Protein AF-A0A967KM00-F1 (afdb_monomer_lite)

Structure (mmCIF, N/CA/C/O backbone):
data_AF-A0A967KM00-F1
#
_entry.id   AF-A0A967KM00-F1
#
loop_
_atom_site.group_PDB
_atom_site.id
_atom_site.type_symbol
_atom_site.label_atom_id
_atom_site.label_alt_id
_atom_site.label_comp_id
_atom_site.label_asym_id
_atom_site.label_entity_id
_atom_site.label_seq_id
_atom_site.pdbx_PDB_ins_code
_atom_site.Cartn_x
_atom_site.Cartn_y
_atom_site.Cartn_z
_atom_site.occupancy
_atom_site.B_iso_or_equiv
_atom_site.auth_seq_id
_atom_site.auth_comp_id
_atom_site.auth_asym_id
_atom_site.auth_atom_id
_atom_site.pdbx_PDB_model_num
ATOM 1 N N . MET A 1 1 ? 1.992 -9.606 -5.939 1.00 82.12 1 MET A N 1
ATOM 2 C CA 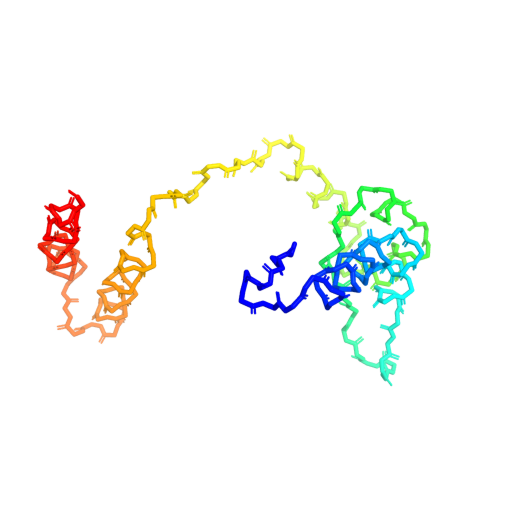. MET A 1 1 ? 0.620 -9.840 -6.442 1.00 82.12 1 MET A CA 1
ATOM 3 C C . MET A 1 1 ? 0.320 -11.325 -6.325 1.00 82.12 1 MET A C 1
ATOM 5 O O . MET A 1 1 ? 1.210 -12.102 -6.655 1.00 82.12 1 MET A O 1
ATOM 9 N N . PRO A 1 2 ? -0.847 -11.729 -5.805 1.00 92.62 2 PRO A N 1
ATOM 10 C CA . PRO A 1 2 ? -1.162 -13.141 -5.616 1.00 92.62 2 PRO A CA 1
ATOM 11 C C . PRO A 1 2 ? -1.510 -13.828 -6.944 1.00 92.62 2 PRO A C 1
ATOM 13 O O . PRO A 1 2 ? -2.142 -13.231 -7.814 1.00 92.62 2 PRO A O 1
ATOM 16 N N . VAL A 1 3 ? -1.135 -15.102 -7.078 1.00 96.50 3 VAL A N 1
ATOM 17 C CA . VAL A 1 3 ? -1.642 -15.997 -8.129 1.00 96.50 3 VAL A CA 1
ATOM 18 C C . VAL A 1 3 ? -2.812 -16.776 -7.540 1.00 96.50 3 VAL A C 1
ATOM 20 O O . VAL A 1 3 ? -2.676 -17.384 -6.480 1.00 96.50 3 VAL A O 1
ATOM 23 N N . ASN A 1 4 ? -3.965 -16.765 -8.211 1.00 96.75 4 ASN A N 1
ATOM 24 C CA . ASN A 1 4 ? -5.133 -17.491 -7.724 1.00 96.75 4 ASN A CA 1
ATOM 25 C C . ASN A 1 4 ? -4.854 -19.009 -7.690 1.00 96.75 4 ASN A C 1
ATOM 27 O O . ASN A 1 4 ? -4.560 -19.631 -8.715 1.00 96.75 4 ASN A O 1
ATOM 31 N N . ALA A 1 5 ? -4.975 -19.603 -6.500 1.00 96.50 5 ALA A N 1
ATOM 32 C CA . ALA A 1 5 ? -4.658 -21.002 -6.244 1.00 96.50 5 ALA A CA 1
ATOM 33 C C . ALA A 1 5 ? -5.550 -21.992 -7.014 1.00 96.50 5 ALA A C 1
ATOM 35 O O . ALA A 1 5 ? -5.095 -23.102 -7.293 1.00 96.50 5 ALA A O 1
ATOM 36 N N . VAL A 1 6 ? -6.768 -21.603 -7.415 1.00 97.69 6 VAL A N 1
ATOM 37 C CA . VAL A 1 6 ? -7.695 -22.496 -8.141 1.00 97.69 6 VAL A CA 1
ATOM 38 C C . VAL A 1 6 ? -7.399 -22.609 -9.640 1.00 97.69 6 VAL A C 1
ATOM 40 O O . VAL A 1 6 ? -8.028 -23.397 -10.341 1.00 97.69 6 VAL A O 1
ATOM 43 N N . LEU A 1 7 ? -6.457 -21.821 -10.166 1.00 97.62 7 LEU A N 1
ATOM 44 C CA . LEU A 1 7 ? -6.139 -21.843 -11.591 1.00 97.62 7 LEU A CA 1
ATOM 45 C C . LEU A 1 7 ? -5.451 -23.160 -12.009 1.00 97.62 7 LEU A C 1
ATOM 47 O O . LEU A 1 7 ? -4.612 -23.680 -11.265 1.00 97.62 7 LEU A O 1
ATOM 51 N N . PRO A 1 8 ? -5.715 -23.658 -13.234 1.00 98.19 8 PRO A N 1
ATOM 52 C CA . PRO A 1 8 ? -4.894 -24.693 -13.856 1.00 98.19 8 PRO A CA 1
ATOM 53 C C . PRO A 1 8 ? -3.421 -24.271 -13.933 1.00 98.19 8 PRO A C 1
ATOM 55 O O . PRO A 1 8 ? -3.121 -23.086 -14.096 1.00 98.19 8 PRO A O 1
ATOM 58 N N . GLU A 1 9 ? -2.502 -25.236 -13.886 1.00 98.00 9 GLU A N 1
ATOM 59 C CA . GLU A 1 9 ? -1.051 -24.996 -13.826 1.00 98.00 9 GLU A CA 1
ATOM 60 C C . GLU A 1 9 ? -0.543 -24.058 -14.929 1.00 98.00 9 GLU A C 1
ATOM 62 O O . GLU A 1 9 ? 0.091 -23.044 -14.639 1.00 98.00 9 GLU A O 1
ATOM 67 N N . LYS A 1 10 ? -0.921 -24.308 -16.189 1.00 98.31 10 LYS A N 1
ATOM 68 C CA . LYS A 1 10 ? -0.555 -23.442 -17.321 1.00 98.31 10 LYS A CA 1
ATOM 69 C C . LYS A 1 10 ? -0.957 -21.978 -17.096 1.00 98.31 10 LYS A C 1
ATOM 71 O O . LYS A 1 10 ? -0.205 -21.071 -17.448 1.00 98.31 10 LYS A O 1
ATOM 76 N N . LYS A 1 11 ? -2.128 -21.733 -16.493 1.00 98.31 11 LYS A N 1
ATOM 77 C CA . LYS A 1 11 ? -2.595 -20.374 -16.180 1.00 98.31 11 LYS A CA 1
ATOM 78 C C . LYS A 1 11 ? -1.820 -19.773 -15.011 1.00 98.31 11 LYS A C 1
ATOM 80 O O . LYS A 1 11 ? -1.488 -18.599 -15.083 1.00 98.31 11 LYS A O 1
ATOM 85 N N . LYS A 1 12 ? -1.465 -20.560 -13.990 1.00 98.44 12 LYS A N 1
ATOM 86 C CA . LYS A 1 12 ? -0.598 -20.102 -12.888 1.00 98.44 12 LYS A CA 1
ATOM 87 C C . LYS A 1 12 ? 0.766 -19.638 -13.398 1.00 98.44 12 LYS A C 1
ATOM 89 O O . LYS A 1 12 ? 1.200 -18.549 -13.032 1.00 98.44 12 LYS A O 1
ATOM 94 N N . ILE A 1 13 ? 1.395 -20.416 -14.283 1.00 98.31 13 ILE A N 1
ATOM 95 C CA . ILE A 1 13 ? 2.680 -20.065 -14.909 1.00 98.31 13 ILE A CA 1
ATOM 96 C C . ILE A 1 13 ? 2.543 -18.770 -15.716 1.00 98.31 13 ILE A C 1
ATOM 98 O O . ILE A 1 13 ? 3.334 -17.847 -15.535 1.00 98.31 13 ILE A O 1
ATOM 102 N N . ALA A 1 14 ? 1.510 -18.659 -16.556 1.00 98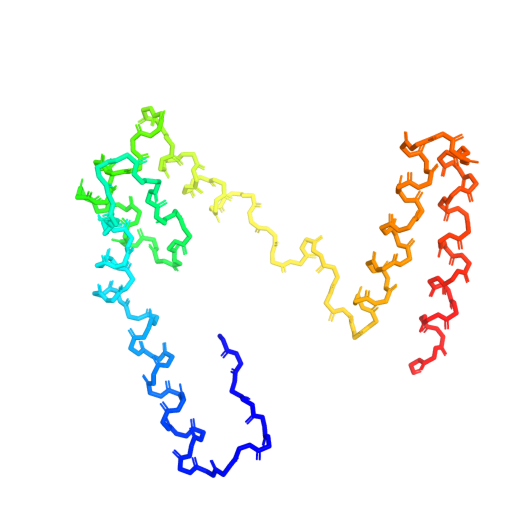.31 14 ALA A N 1
ATOM 103 C CA . ALA A 1 14 ? 1.262 -17.443 -17.328 1.00 98.31 14 ALA A CA 1
ATOM 104 C C . ALA A 1 14 ? 1.039 -16.214 -16.425 1.00 98.31 14 ALA A C 1
ATOM 106 O O . ALA A 1 14 ? 1.624 -15.161 -16.668 1.00 98.31 14 ALA A O 1
ATOM 107 N N . THR A 1 15 ? 0.253 -16.346 -15.350 1.00 98.31 15 THR A N 1
ATOM 108 C CA . THR A 1 15 ? 0.048 -15.269 -14.369 1.00 98.31 15 THR A CA 1
ATOM 109 C C . THR A 1 15 ? 1.356 -14.883 -13.678 1.00 98.31 15 THR A C 1
ATOM 111 O O . THR A 1 15 ? 1.619 -13.697 -13.500 1.00 98.31 15 THR A O 1
ATOM 114 N N . TRP A 1 16 ? 2.206 -15.849 -13.325 1.00 97.94 16 TRP A N 1
ATOM 115 C CA . TRP A 1 16 ? 3.514 -15.576 -12.730 1.00 97.94 16 TRP A CA 1
ATOM 116 C C . TRP A 1 16 ? 4.439 -14.802 -13.679 1.00 97.94 16 TRP A C 1
ATOM 118 O O . TRP A 1 16 ? 5.033 -13.801 -13.278 1.00 97.94 16 TRP A O 1
ATOM 128 N N . LEU A 1 17 ? 4.527 -15.215 -14.946 1.00 98.31 17 LEU A N 1
ATOM 129 C CA . LEU A 1 17 ? 5.304 -14.505 -15.969 1.00 98.31 17 LEU A CA 1
ATOM 130 C C . LEU A 1 17 ? 4.775 -13.084 -16.197 1.00 98.31 17 LEU A C 1
ATOM 132 O O . LEU A 1 17 ? 5.554 -12.136 -16.274 1.00 98.31 17 LEU A O 1
ATOM 136 N N . TYR A 1 18 ? 3.452 -12.920 -16.222 1.00 97.94 18 TYR A N 1
ATOM 137 C CA . TYR A 1 18 ? 2.825 -11.607 -16.315 1.00 97.94 18 TYR A CA 1
ATOM 138 C C . TYR A 1 18 ? 3.176 -10.712 -15.120 1.00 97.94 18 TYR A C 1
ATOM 140 O O . TYR A 1 18 ? 3.535 -9.554 -15.314 1.00 97.94 18 TYR A O 1
ATOM 148 N N . ILE A 1 19 ? 3.142 -11.236 -13.889 1.00 97.44 19 ILE A N 1
ATOM 149 C CA . ILE A 1 19 ? 3.524 -10.476 -12.688 1.00 97.44 19 ILE A CA 1
ATOM 150 C C . ILE A 1 19 ? 4.994 -10.050 -12.755 1.00 97.44 19 ILE A C 1
ATOM 152 O O . ILE A 1 19 ? 5.305 -8.916 -12.396 1.00 97.44 19 ILE A O 1
ATOM 156 N N . GLN A 1 20 ? 5.894 -10.916 -13.230 1.00 96.75 20 GLN A N 1
ATOM 157 C CA . GLN A 1 20 ? 7.306 -10.561 -13.414 1.00 96.75 20 GLN A CA 1
ATOM 158 C C . GLN A 1 20 ? 7.478 -9.424 -14.424 1.00 96.75 20 GLN A C 1
ATOM 160 O O . GLN A 1 20 ? 8.179 -8.453 -14.136 1.00 96.75 20 GLN A O 1
ATOM 165 N N . TRP A 1 21 ? 6.804 -9.510 -15.575 1.00 96.94 21 TRP A N 1
ATOM 166 C CA . TRP A 1 21 ? 6.792 -8.437 -16.568 1.00 96.94 21 TRP A CA 1
ATOM 167 C C . TRP A 1 21 ? 6.232 -7.136 -15.981 1.00 96.94 21 TRP A C 1
ATOM 169 O O . TRP A 1 21 ? 6.884 -6.097 -16.067 1.00 96.94 21 TRP A O 1
ATOM 179 N N . LEU A 1 22 ? 5.077 -7.196 -15.314 1.00 94.81 22 LEU A N 1
ATOM 180 C CA . LEU A 1 22 ? 4.404 -6.046 -14.708 1.00 94.81 22 LEU A CA 1
ATOM 181 C C . LEU A 1 22 ? 5.252 -5.386 -13.612 1.00 94.81 22 LEU A C 1
ATOM 183 O O . LEU A 1 22 ? 5.265 -4.164 -13.474 1.00 94.81 22 LEU A O 1
ATOM 187 N N . ALA A 1 23 ? 5.985 -6.188 -12.838 1.00 93.88 23 ALA A N 1
ATOM 188 C CA . ALA A 1 23 ? 6.862 -5.719 -11.773 1.00 93.88 23 ALA A CA 1
ATOM 189 C C . ALA A 1 23 ? 8.283 -5.354 -12.252 1.00 93.88 23 ALA A C 1
ATOM 191 O O . ALA A 1 23 ? 9.116 -4.920 -11.445 1.00 93.88 23 ALA A O 1
ATOM 192 N N . SER A 1 24 ? 8.596 -5.534 -13.536 1.00 95.88 24 SER A N 1
ATOM 193 C CA . SER A 1 24 ? 9.899 -5.184 -14.103 1.00 95.88 24 SER A CA 1
ATOM 194 C C . SER A 1 24 ? 10.121 -3.668 -14.087 1.00 95.88 24 SER A C 1
ATOM 196 O O . SER A 1 24 ? 9.170 -2.883 -14.064 1.00 95.88 24 SER A O 1
ATOM 198 N N . ARG A 1 25 ? 11.389 -3.237 -14.078 1.00 96.25 25 ARG A N 1
ATOM 199 C CA . ARG A 1 25 ? 11.712 -1.804 -14.122 1.00 96.25 25 ARG A CA 1
ATOM 200 C C . ARG A 1 25 ? 11.151 -1.129 -15.383 1.00 96.25 25 ARG A C 1
ATOM 202 O O . ARG A 1 25 ? 10.493 -0.110 -15.201 1.00 96.25 25 ARG A O 1
ATOM 209 N N . PRO A 1 26 ? 11.352 -1.662 -16.610 1.00 96.81 26 PRO A N 1
ATOM 210 C CA . PRO A 1 26 ? 10.849 -1.014 -17.820 1.00 96.81 26 PRO A CA 1
ATOM 211 C C . PRO A 1 26 ? 9.332 -0.827 -17.790 1.00 96.81 26 PRO A C 1
ATOM 213 O O . PRO A 1 26 ? 8.858 0.287 -17.968 1.00 96.81 26 PRO A O 1
ATOM 216 N N . THR A 1 27 ? 8.575 -1.877 -17.458 1.00 96.25 27 THR A N 1
ATOM 217 C CA . THR A 1 27 ? 7.108 -1.801 -17.435 1.00 96.25 27 THR A CA 1
ATOM 218 C C . THR A 1 27 ? 6.601 -0.821 -16.384 1.00 96.25 27 THR A C 1
ATOM 220 O O . THR A 1 27 ? 5.719 -0.012 -16.673 1.00 96.25 27 THR A O 1
ATOM 223 N N . GLN A 1 28 ? 7.166 -0.844 -15.171 1.00 96.00 28 GLN A N 1
ATOM 224 C CA . GLN A 1 28 ? 6.770 0.124 -14.151 1.00 96.00 28 GLN A CA 1
ATOM 225 C C . GLN A 1 28 ? 7.094 1.549 -14.559 1.00 96.00 28 GLN A C 1
ATOM 227 O O . GLN A 1 28 ? 6.225 2.402 -14.427 1.00 96.00 28 GLN A O 1
ATOM 232 N N . PHE A 1 29 ? 8.296 1.785 -15.078 1.00 96.88 29 PHE A N 1
ATOM 233 C CA . PHE A 1 29 ? 8.722 3.102 -15.518 1.00 96.88 29 PHE A CA 1
ATOM 234 C C . PHE A 1 29 ? 7.801 3.640 -16.617 1.00 96.88 29 PHE A C 1
ATOM 236 O O . PHE A 1 29 ? 7.195 4.691 -16.429 1.00 96.88 29 PHE A O 1
ATOM 243 N N . SER A 1 30 ? 7.587 2.873 -17.693 1.00 95.44 30 SER A N 1
ATOM 244 C CA . SER A 1 30 ? 6.704 3.269 -18.795 1.00 95.44 30 SER A CA 1
ATOM 245 C C . SER A 1 30 ? 5.289 3.587 -18.315 1.00 95.44 30 SER A C 1
ATOM 247 O O . SER A 1 30 ? 4.724 4.597 -18.713 1.00 95.44 30 SER A O 1
ATOM 249 N N . SER A 1 31 ? 4.730 2.777 -17.409 1.00 94.00 31 SER A N 1
ATOM 250 C CA . SER A 1 31 ? 3.403 3.050 -16.839 1.00 94.00 31 SER A CA 1
ATOM 251 C C . SER A 1 31 ? 3.360 4.275 -15.918 1.00 94.00 31 SER A C 1
ATOM 253 O O . SER A 1 31 ? 2.293 4.837 -15.708 1.00 94.00 31 SER A O 1
ATOM 255 N N . ALA A 1 32 ? 4.492 4.655 -15.320 1.00 94.75 32 ALA A N 1
ATOM 256 C CA . ALA A 1 32 ? 4.570 5.715 -14.322 1.00 94.75 32 ALA A CA 1
ATOM 257 C C . ALA A 1 32 ? 4.789 7.099 -14.938 1.00 94.75 32 ALA A C 1
ATOM 259 O O . ALA A 1 32 ? 4.383 8.091 -14.348 1.00 94.75 32 ALA A O 1
ATOM 260 N N . ILE A 1 33 ? 5.385 7.165 -16.131 1.00 94.88 33 ILE A N 1
ATOM 261 C CA . ILE A 1 33 ? 5.524 8.412 -16.898 1.00 94.88 33 ILE A CA 1
ATOM 262 C C . ILE A 1 33 ? 4.391 8.630 -17.905 1.00 94.88 33 ILE A C 1
ATOM 264 O O . ILE A 1 33 ? 4.252 9.721 -18.454 1.00 94.88 33 ILE A O 1
ATOM 268 N N . TYR A 1 34 ? 3.593 7.594 -18.171 1.00 94.06 34 TYR A N 1
ATOM 269 C CA . TYR A 1 34 ? 2.474 7.678 -19.096 1.00 94.06 34 TYR A CA 1
ATOM 270 C C . TYR A 1 34 ? 1.354 8.556 -18.533 1.00 94.06 34 TYR A C 1
ATOM 272 O O . TYR A 1 34 ? 0.965 8.432 -17.370 1.00 94.06 34 TYR A O 1
ATOM 280 N N . LYS A 1 35 ? 0.812 9.413 -19.398 1.00 91.50 35 LYS A N 1
ATOM 281 C CA . LYS A 1 35 ? -0.356 10.247 -19.138 1.00 91.50 35 LYS A CA 1
ATOM 282 C C . LYS A 1 35 ? -1.382 10.014 -20.241 1.00 91.50 35 LYS A C 1
ATOM 284 O O . LYS A 1 35 ? -1.055 10.152 -21.417 1.00 91.50 35 LYS A O 1
ATOM 289 N N . GLU A 1 36 ? -2.613 9.684 -19.863 1.00 90.31 36 GLU A N 1
ATOM 290 C CA . GLU A 1 36 ? -3.720 9.512 -20.81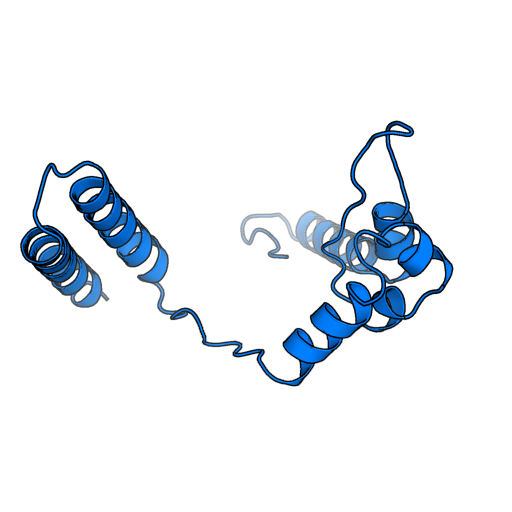9 1.00 90.31 36 GLU A CA 1
ATOM 291 C C . GLU A 1 36 ? -4.116 10.841 -21.480 1.00 90.31 36 GLU A C 1
ATOM 293 O O . GLU A 1 36 ? -4.485 10.874 -22.652 1.00 90.31 36 GLU A O 1
ATOM 298 N N . THR A 1 37 ? -3.989 11.946 -20.742 1.00 93.00 37 THR A N 1
ATOM 299 C CA . THR A 1 37 ? -4.189 13.322 -21.213 1.00 93.00 37 THR A CA 1
ATOM 300 C C . THR A 1 37 ? -3.113 14.236 -20.612 1.00 93.00 37 THR A C 1
ATOM 302 O O . THR A 1 37 ? -2.515 13.873 -19.598 1.00 93.00 37 THR A O 1
ATOM 305 N N . PRO A 1 38 ? -2.851 15.431 -21.172 1.00 88.69 38 PRO A N 1
ATOM 306 C CA . PRO A 1 38 ? -1.863 16.359 -20.607 1.00 88.69 38 PRO A CA 1
ATOM 307 C C . PRO A 1 38 ? -2.086 16.688 -19.118 1.00 88.69 38 PRO A C 1
ATOM 309 O O . PRO A 1 38 ? -1.115 16.780 -18.360 1.00 88.69 38 PRO A O 1
ATOM 312 N N . ASP A 1 39 ? -3.355 16.772 -18.706 1.00 88.50 39 ASP A N 1
ATOM 313 C CA . ASP A 1 39 ? -3.785 17.114 -17.343 1.00 88.50 39 ASP A CA 1
ATOM 314 C C . ASP A 1 39 ? -3.934 15.894 -16.417 1.00 88.50 39 ASP A C 1
ATOM 316 O O . ASP A 1 39 ? -4.249 16.039 -15.235 1.00 88.50 39 ASP A O 1
ATOM 320 N N . ALA A 1 40 ? -3.723 14.677 -16.929 1.00 90.06 40 ALA A N 1
ATOM 321 C CA . ALA A 1 40 ? -3.810 13.472 -16.118 1.00 90.06 40 ALA A CA 1
ATOM 322 C C . ALA A 1 40 ? -2.701 13.440 -15.055 1.00 90.06 40 ALA A C 1
ATOM 324 O O . ALA A 1 40 ? -1.528 13.739 -15.316 1.00 90.06 40 ALA A O 1
ATOM 325 N N . VAL A 1 41 ? -3.075 13.008 -13.850 1.00 87.25 41 VAL A N 1
ATOM 326 C CA . VAL A 1 41 ? -2.123 12.726 -12.774 1.00 87.25 41 VAL A CA 1
ATOM 327 C C . VAL A 1 41 ? -1.340 11.466 -13.131 1.00 87.25 41 VAL A C 1
ATOM 329 O O . VAL A 1 41 ? -1.915 10.462 -13.551 1.00 87.25 41 VAL A O 1
ATOM 332 N N . VAL A 1 42 ? -0.022 11.506 -12.949 1.00 90.94 42 VAL A N 1
ATOM 333 C CA . VAL A 1 42 ? 0.822 10.326 -13.152 1.00 90.94 42 VAL A CA 1
ATOM 334 C C . VAL A 1 42 ? 0.689 9.323 -12.015 1.00 90.94 42 VAL A C 1
ATOM 336 O O . VAL A 1 42 ? 0.396 9.661 -10.867 1.00 90.94 42 VAL A O 1
ATOM 339 N N . ARG A 1 43 ? 0.970 8.055 -12.311 1.00 89.50 43 ARG A N 1
ATOM 340 C CA . ARG A 1 43 ? 1.037 7.013 -11.289 1.00 89.50 43 ARG A CA 1
ATOM 341 C C . ARG A 1 43 ? 2.274 7.219 -10.402 1.00 89.50 43 ARG A C 1
ATOM 343 O O . ARG A 1 43 ? 3.393 7.006 -10.851 1.00 89.50 43 ARG A O 1
ATOM 350 N N . THR A 1 44 ? 2.058 7.480 -9.112 1.00 87.69 44 THR A N 1
ATOM 351 C CA . THR A 1 44 ? 3.122 7.668 -8.100 1.00 87.69 44 THR A CA 1
ATOM 352 C C . THR A 1 44 ? 3.494 6.399 -7.317 1.00 87.69 44 THR A C 1
ATOM 354 O O . THR A 1 44 ? 4.433 6.389 -6.528 1.00 87.69 44 THR A O 1
ATOM 357 N N . GLY A 1 45 ? 2.782 5.288 -7.536 1.00 84.44 45 GLY A N 1
ATOM 358 C CA . GLY A 1 45 ? 2.946 4.029 -6.794 1.00 84.44 45 GLY A CA 1
ATOM 359 C C . GLY A 1 45 ? 3.954 3.043 -7.395 1.00 84.44 45 GLY A C 1
ATOM 360 O O . GLY A 1 45 ? 3.608 1.872 -7.591 1.00 84.44 45 GLY A O 1
ATOM 361 N N . VAL A 1 46 ? 5.160 3.489 -7.758 1.00 92.56 46 VAL A N 1
ATOM 362 C CA . VAL A 1 46 ? 6.242 2.601 -8.235 1.00 92.56 46 VAL A CA 1
ATOM 363 C C . VAL A 1 46 ? 6.953 1.933 -7.057 1.00 92.56 46 VAL A C 1
ATOM 365 O O . VAL A 1 46 ? 7.210 2.560 -6.035 1.00 92.56 46 VAL A O 1
ATOM 368 N N . ASN A 1 47 ? 7.293 0.648 -7.183 1.00 89.44 47 ASN A N 1
ATOM 369 C CA . ASN A 1 47 ? 7.857 -0.135 -6.071 1.00 89.44 47 ASN A CA 1
ATOM 370 C C . ASN A 1 47 ? 9.373 -0.387 -6.198 1.00 89.44 47 ASN A C 1
ATOM 372 O O . ASN A 1 47 ? 9.912 -1.288 -5.557 1.00 89.44 47 ASN A O 1
ATOM 376 N N . ARG A 1 48 ? 10.067 0.392 -7.039 1.00 92.38 48 ARG A N 1
ATOM 377 C CA . ARG A 1 48 ? 11.518 0.300 -7.252 1.00 92.38 48 ARG A CA 1
ATOM 378 C C . ARG A 1 48 ? 12.188 1.631 -6.960 1.00 92.38 48 ARG A C 1
ATOM 380 O O . ARG A 1 48 ? 11.944 2.604 -7.665 1.00 92.38 48 ARG A O 1
ATOM 387 N N . VAL A 1 49 ? 13.115 1.636 -6.003 1.00 92.12 49 VAL A N 1
ATOM 388 C CA . VAL A 1 49 ? 13.953 2.805 -5.667 1.00 92.12 49 VAL A CA 1
ATOM 389 C C . VAL A 1 49 ? 14.683 3.356 -6.900 1.00 92.12 49 VAL A C 1
ATOM 391 O O . VAL A 1 49 ? 14.761 4.562 -7.086 1.00 92.12 49 VAL A O 1
ATOM 394 N N . SER A 1 50 ? 15.125 2.489 -7.818 1.00 94.19 50 SER A N 1
ATOM 395 C CA . SER A 1 50 ? 15.807 2.911 -9.051 1.00 94.19 50 SER A CA 1
ATOM 396 C C . SER A 1 50 ? 14.938 3.682 -10.054 1.00 94.19 50 SER A C 1
ATOM 398 O O . SER A 1 50 ? 15.476 4.188 -11.038 1.00 94.19 50 SER A O 1
ATOM 400 N N . ILE A 1 51 ? 13.617 3.737 -9.854 1.00 96.25 51 ILE A N 1
ATOM 401 C CA . ILE A 1 51 ? 12.708 4.586 -10.635 1.00 96.25 51 ILE A CA 1
ATOM 402 C C . ILE A 1 51 ? 12.538 5.945 -9.952 1.00 96.25 51 ILE A C 1
ATOM 404 O O . ILE A 1 51 ? 12.556 6.958 -10.634 1.00 96.25 51 ILE A O 1
ATOM 408 N N . TRP A 1 52 ? 12.457 5.986 -8.620 1.00 94.50 52 TRP A N 1
ATOM 409 C CA . TRP A 1 52 ? 12.373 7.236 -7.851 1.00 94.50 52 TRP A CA 1
ATOM 410 C C . TRP A 1 52 ? 13.550 8.185 -8.115 1.00 94.50 52 TRP A C 1
ATOM 412 O O . TRP A 1 52 ? 13.369 9.398 -8.148 1.00 94.50 52 TRP A O 1
ATOM 422 N N . SER A 1 53 ? 14.739 7.632 -8.366 1.00 90.75 53 SER A N 1
ATOM 423 C CA . SER A 1 53 ? 15.927 8.417 -8.718 1.00 90.75 53 SER A CA 1
ATOM 424 C C . SER A 1 53 ? 16.053 8.750 -10.213 1.00 90.75 53 SER A C 1
ATOM 426 O O . SER A 1 53 ? 17.004 9.430 -10.598 1.00 90.75 53 SER A O 1
ATOM 428 N N . ASP A 1 54 ? 15.151 8.261 -11.068 1.00 95.38 54 ASP A N 1
ATOM 429 C CA . ASP A 1 54 ? 15.235 8.454 -12.517 1.00 95.38 54 ASP A CA 1
ATOM 430 C C . ASP A 1 54 ? 14.879 9.906 -12.905 1.00 95.38 54 ASP A C 1
ATOM 432 O O . ASP A 1 54 ? 13.820 10.395 -12.497 1.00 95.38 54 ASP A O 1
ATOM 436 N N . PRO A 1 55 ? 15.722 10.617 -13.683 1.00 95.00 55 PRO A N 1
ATOM 437 C CA . PRO A 1 55 ? 15.468 12.009 -14.050 1.00 95.00 55 PRO A CA 1
ATOM 438 C C . PRO A 1 55 ? 14.159 12.228 -14.812 1.00 95.00 55 PRO A C 1
ATOM 440 O O . PRO A 1 55 ? 13.529 13.270 -14.650 1.00 95.00 55 PRO A O 1
ATOM 443 N N . GLU A 1 56 ? 13.741 11.285 -15.655 1.00 94.81 56 GLU A N 1
ATOM 444 C CA . GLU A 1 56 ? 12.493 11.413 -16.413 1.00 94.81 56 GLU A CA 1
ATOM 445 C C . GLU A 1 56 ? 11.273 11.213 -15.522 1.00 94.81 56 GLU A C 1
ATOM 447 O O . GLU A 1 56 ? 10.292 11.943 -15.648 1.00 94.81 56 GLU A O 1
ATOM 452 N N . TYR A 1 57 ? 11.354 10.275 -14.577 1.00 95.31 57 TYR A N 1
ATOM 453 C CA . TYR A 1 57 ? 10.288 10.096 -13.602 1.00 95.31 57 TYR A CA 1
ATOM 454 C C . TYR A 1 57 ? 10.177 11.315 -12.682 1.00 95.31 57 TYR A C 1
ATOM 456 O O . TYR A 1 57 ? 9.081 11.831 -12.489 1.00 95.31 57 TYR A O 1
ATOM 464 N N . ARG A 1 58 ? 11.306 11.853 -12.200 1.00 93.75 58 ARG A N 1
ATOM 465 C CA . ARG A 1 58 ? 11.327 13.067 -11.367 1.00 93.75 58 ARG A CA 1
ATOM 466 C C . ARG A 1 58 ? 10.620 14.256 -12.015 1.00 93.75 58 ARG A C 1
ATOM 468 O O . ARG A 1 58 ? 9.885 14.946 -11.326 1.00 93.75 58 ARG A O 1
ATOM 475 N N . LYS A 1 59 ? 10.764 14.448 -13.332 1.00 93.06 59 LYS A N 1
ATOM 476 C CA . LYS A 1 59 ? 10.055 15.512 -14.068 1.00 93.06 59 LYS A CA 1
ATOM 477 C C . LYS A 1 59 ? 8.534 15.392 -13.984 1.00 93.06 59 LYS A C 1
ATOM 479 O O . LYS A 1 59 ? 7.847 16.404 -14.045 1.00 93.06 59 LYS A O 1
ATOM 484 N N . VAL A 1 60 ? 7.997 14.173 -13.912 1.00 92.69 60 VAL A N 1
ATOM 485 C CA . VAL A 1 60 ? 6.542 13.966 -13.909 1.00 92.69 60 VAL A CA 1
ATOM 486 C C . VAL A 1 60 ? 5.935 13.939 -12.508 1.00 92.69 60 VAL A C 1
ATOM 488 O O . VAL A 1 60 ? 4.737 14.181 -12.382 1.00 92.69 60 VAL A O 1
ATOM 491 N N . ILE A 1 61 ? 6.739 13.674 -11.472 1.00 93.00 61 ILE A N 1
ATOM 492 C CA . ILE A 1 61 ? 6.329 13.714 -10.056 1.00 93.00 61 ILE A CA 1
ATOM 493 C C . ILE A 1 61 ? 6.770 14.998 -9.337 1.00 93.00 61 ILE A C 1
ATOM 495 O O . ILE A 1 61 ? 6.905 15.005 -8.114 1.00 93.00 61 ILE A O 1
ATOM 499 N N . ASP A 1 62 ? 6.988 16.078 -10.086 1.00 90.19 62 ASP A N 1
ATOM 500 C CA . ASP A 1 62 ? 7.386 17.397 -9.578 1.00 90.19 62 ASP A CA 1
ATOM 501 C C . ASP A 1 62 ? 6.195 18.152 -8.953 1.00 90.19 62 ASP A C 1
ATOM 503 O O . ASP A 1 62 ? 5.822 19.249 -9.360 1.00 90.19 62 ASP A O 1
ATOM 507 N N . PHE A 1 63 ? 5.512 17.513 -7.998 1.00 89.88 63 PHE A N 1
ATOM 508 C CA . PHE A 1 63 ? 4.395 18.129 -7.272 1.00 89.88 63 PHE A CA 1
ATOM 509 C C . PHE A 1 63 ? 4.893 19.167 -6.261 1.00 89.88 63 PHE A C 1
ATOM 511 O O . PHE A 1 63 ? 4.239 20.185 -6.041 1.00 89.88 63 PHE A O 1
ATOM 518 N N . THR A 1 64 ? 6.045 18.885 -5.645 1.00 92.25 64 THR A N 1
ATOM 519 C CA . THR A 1 64 ? 6.833 19.793 -4.803 1.00 92.25 64 THR A CA 1
ATOM 520 C C . THR A 1 64 ? 8.323 19.555 -5.083 1.00 92.25 64 THR A C 1
ATOM 522 O O . THR A 1 64 ? 8.678 18.437 -5.474 1.00 92.25 64 THR A O 1
ATOM 525 N N . PRO A 1 65 ? 9.207 20.547 -4.840 1.00 92.25 65 PRO A N 1
ATOM 526 C CA . PRO A 1 65 ? 10.637 20.434 -5.158 1.00 92.25 65 PRO A CA 1
ATOM 527 C C . PRO A 1 65 ? 11.356 19.233 -4.523 1.00 92.25 65 PRO A C 1
ATOM 529 O O . PRO A 1 65 ? 12.374 18.775 -5.031 1.00 92.25 65 PRO A O 1
ATOM 532 N N . ASP A 1 66 ? 10.840 18.738 -3.402 1.00 94.38 66 ASP A N 1
ATOM 533 C CA . ASP A 1 66 ? 11.425 17.705 -2.550 1.00 94.38 66 ASP A CA 1
ATOM 534 C C . ASP A 1 66 ? 10.581 16.421 -2.476 1.00 94.38 66 ASP A C 1
ATOM 536 O O . ASP A 1 66 ? 10.925 15.504 -1.729 1.00 94.38 66 ASP A O 1
ATOM 540 N N . TYR A 1 67 ? 9.498 16.312 -3.257 1.00 93.25 67 TYR A N 1
ATOM 541 C CA . TYR A 1 67 ? 8.526 15.218 -3.140 1.00 93.25 67 TYR A CA 1
ATOM 542 C C . TYR A 1 67 ? 9.180 13.829 -3.185 1.00 93.25 67 TYR A C 1
ATOM 544 O O . TYR A 1 67 ? 8.960 12.994 -2.306 1.00 93.25 67 TYR A O 1
ATOM 552 N N . ALA A 1 68 ? 10.014 13.578 -4.199 1.00 93.44 68 ALA A N 1
ATOM 553 C CA . ALA A 1 68 ? 10.683 12.291 -4.371 1.00 93.44 68 ALA A CA 1
ATOM 554 C C . ALA A 1 68 ? 11.628 11.968 -3.201 1.00 93.44 68 ALA A C 1
ATOM 556 O O . ALA A 1 68 ? 11.702 10.819 -2.763 1.00 93.44 68 ALA A O 1
ATOM 557 N N . ASP A 1 69 ? 12.323 12.977 -2.679 1.00 94.31 69 ASP A N 1
ATOM 558 C CA . ASP A 1 69 ? 13.313 12.805 -1.621 1.00 94.31 69 ASP A CA 1
ATOM 559 C C . ASP A 1 69 ? 12.638 12.609 -0.255 1.00 94.31 69 ASP A C 1
ATOM 561 O O . ASP A 1 69 ? 13.081 11.761 0.525 1.00 94.31 69 ASP A O 1
ATOM 565 N N . ILE A 1 70 ? 11.509 13.284 0.003 1.00 93.81 70 ILE A N 1
ATOM 566 C CA . ILE A 1 70 ? 10.652 13.023 1.170 1.00 93.81 70 ILE A CA 1
ATOM 567 C C . ILE A 1 70 ? 10.159 11.576 1.142 1.00 93.81 70 ILE A C 1
ATOM 569 O O . ILE A 1 70 ? 10.280 10.868 2.142 1.00 93.81 70 ILE A O 1
ATOM 573 N N . VAL A 1 71 ? 9.633 11.112 0.002 1.00 92.62 71 VAL A N 1
ATOM 574 C CA . VAL A 1 71 ? 9.136 9.733 -0.123 1.00 92.62 71 VAL A CA 1
ATOM 575 C C . VAL A 1 71 ? 10.258 8.728 0.132 1.00 92.62 71 VAL A C 1
ATOM 577 O O . VAL A 1 71 ? 10.070 7.787 0.901 1.00 92.62 71 VAL A O 1
ATOM 580 N N . LEU A 1 72 ? 11.436 8.926 -0.466 1.00 92.75 72 LEU A N 1
ATOM 581 C CA . LEU A 1 72 ? 12.585 8.042 -0.259 1.00 92.75 72 LEU A CA 1
ATOM 582 C C . LEU A 1 72 ? 13.084 8.050 1.191 1.00 92.75 72 LEU A C 1
ATOM 584 O O . LEU A 1 72 ? 13.465 6.997 1.704 1.00 92.75 72 LEU A O 1
ATOM 588 N N . THR A 1 73 ? 13.052 9.204 1.856 1.00 94.38 73 THR A N 1
ATOM 589 C CA . THR A 1 73 ? 13.414 9.330 3.274 1.00 94.38 73 THR A CA 1
ATOM 590 C C . THR A 1 73 ? 12.421 8.578 4.152 1.00 94.38 73 THR A C 1
ATOM 592 O O . THR A 1 73 ? 12.832 7.710 4.917 1.00 94.38 73 THR A O 1
ATOM 595 N N . ALA A 1 74 ? 11.115 8.793 3.969 1.00 91.62 74 ALA A N 1
ATOM 596 C CA . ALA A 1 74 ? 10.077 8.061 4.699 1.00 91.62 74 ALA A CA 1
ATOM 597 C C . ALA A 1 74 ? 10.162 6.542 4.458 1.00 91.62 74 ALA A C 1
ATOM 599 O O . ALA A 1 74 ? 10.056 5.745 5.389 1.00 91.62 74 ALA A O 1
ATOM 600 N N . MET A 1 75 ? 10.438 6.119 3.219 1.00 89.94 75 MET A N 1
ATOM 601 C CA . MET A 1 75 ? 10.659 4.705 2.893 1.00 89.94 75 MET A CA 1
ATOM 602 C C . MET A 1 75 ? 11.869 4.100 3.620 1.00 89.94 75 MET A C 1
ATOM 604 O O . MET A 1 75 ? 11.888 2.906 3.911 1.00 89.94 75 MET A O 1
ATOM 608 N N . LYS A 1 76 ? 12.908 4.897 3.871 1.00 90.50 76 LYS A N 1
ATOM 609 C CA . LYS A 1 76 ? 14.143 4.440 4.513 1.00 90.50 76 LYS A CA 1
ATOM 610 C C . LYS A 1 76 ? 14.049 4.467 6.038 1.00 90.50 76 LYS A C 1
ATOM 612 O O . LYS A 1 76 ? 14.610 3.587 6.684 1.00 90.50 76 LYS A O 1
ATOM 617 N N . GLU A 1 77 ? 13.398 5.482 6.591 1.00 93.94 77 GLU A N 1
ATOM 618 C CA . GLU A 1 77 ? 13.499 5.827 8.013 1.00 93.94 77 GLU A CA 1
ATOM 619 C C . GLU A 1 77 ? 12.219 5.533 8.803 1.00 93.94 77 GLU A C 1
ATOM 621 O O . GLU A 1 77 ? 12.308 5.264 9.996 1.00 93.94 77 GLU A O 1
ATOM 626 N N . ASP A 1 78 ? 11.054 5.521 8.150 1.00 90.62 78 ASP A N 1
ATOM 627 C CA . ASP A 1 78 ? 9.734 5.410 8.797 1.00 90.62 78 ASP A CA 1
ATOM 628 C C . ASP A 1 78 ? 8.898 4.240 8.239 1.00 90.62 78 ASP A C 1
ATOM 630 O O . ASP A 1 78 ? 7.672 4.190 8.330 1.00 90.62 78 ASP A O 1
ATOM 634 N N . THR A 1 79 ? 9.555 3.268 7.601 1.00 89.00 79 THR A N 1
ATOM 635 C CA . THR A 1 79 ? 8.867 2.075 7.099 1.00 89.00 79 THR A CA 1
ATOM 636 C C . THR A 1 79 ? 8.829 0.984 8.153 1.00 89.00 79 THR A C 1
ATOM 638 O O . THR A 1 79 ? 9.819 0.296 8.394 1.00 89.00 79 THR A O 1
ATOM 641 N N . ASP A 1 80 ? 7.640 0.765 8.704 1.00 90.25 80 ASP A N 1
ATOM 642 C CA . ASP A 1 80 ? 7.313 -0.419 9.491 1.00 90.25 80 ASP A CA 1
ATOM 643 C C . ASP A 1 80 ? 6.490 -1.407 8.645 1.00 90.25 80 ASP A C 1
ATOM 645 O O . ASP A 1 80 ? 5.341 -1.153 8.267 1.00 90.25 80 ASP A O 1
ATOM 649 N N . SER A 1 81 ? 7.076 -2.569 8.338 1.00 85.19 81 SER A N 1
ATOM 650 C CA . SER A 1 81 ? 6.388 -3.633 7.595 1.00 85.19 81 SER A CA 1
ATOM 651 C C . SER A 1 81 ? 5.220 -4.263 8.361 1.00 85.19 81 SER A C 1
ATOM 653 O O . SER A 1 81 ? 4.375 -4.919 7.747 1.00 85.19 81 SER A O 1
ATOM 655 N N . ASP A 1 82 ? 5.173 -4.071 9.677 1.00 89.88 82 ASP A N 1
ATOM 656 C CA . ASP A 1 82 ? 4.181 -4.608 10.605 1.00 89.88 82 ASP A CA 1
ATOM 657 C C . ASP A 1 82 ? 3.248 -3.537 11.186 1.00 89.88 82 ASP A C 1
ATOM 659 O O . ASP A 1 82 ? 2.445 -3.835 12.073 1.00 89.88 82 ASP A O 1
ATOM 663 N N . TRP A 1 83 ? 3.254 -2.324 10.616 1.00 90.19 83 TRP A N 1
ATOM 664 C CA . TRP A 1 83 ? 2.432 -1.200 11.083 1.00 90.19 83 TRP A CA 1
ATOM 665 C C . TRP A 1 83 ? 0.932 -1.539 11.190 1.00 90.19 83 TRP A C 1
ATOM 667 O O . TRP A 1 83 ? 0.197 -0.968 11.998 1.00 90.19 83 TRP A O 1
ATOM 677 N N . ARG A 1 84 ? 0.459 -2.482 10.358 1.00 90.56 84 ARG A N 1
ATOM 678 C CA . ARG A 1 84 ? -0.850 -3.133 10.481 1.00 90.56 84 ARG A CA 1
ATOM 679 C C . ARG A 1 84 ? -0.666 -4.608 10.842 1.00 90.56 84 ARG A C 1
ATOM 681 O O . ARG A 1 84 ? 0.073 -5.305 10.145 1.00 90.56 84 ARG A O 1
ATOM 688 N N . PRO A 1 85 ? -1.431 -5.130 11.819 1.00 90.81 85 PRO A N 1
ATOM 689 C CA . PRO A 1 85 ? -1.478 -6.556 12.108 1.00 90.81 85 PRO A CA 1
ATOM 690 C C . PRO A 1 85 ? -1.755 -7.415 10.867 1.00 90.81 85 PRO A C 1
ATOM 692 O O . PRO A 1 85 ? -2.646 -7.124 10.070 1.00 90.81 85 PRO A O 1
ATOM 695 N N . ARG A 1 86 ? -1.030 -8.532 10.747 1.00 90.94 86 ARG A N 1
ATOM 696 C CA . ARG A 1 86 ? -1.156 -9.509 9.645 1.00 90.94 86 ARG A CA 1
ATOM 697 C C . ARG A 1 86 ? -1.910 -10.784 10.043 1.00 90.94 86 ARG A C 1
ATOM 699 O O . ARG A 1 86 ? -1.778 -11.820 9.397 1.00 90.94 86 ARG A O 1
ATOM 706 N N . VAL A 1 87 ? -2.694 -10.722 11.119 1.00 92.81 87 VAL A N 1
ATOM 707 C CA . VAL A 1 87 ? -3.495 -11.859 11.593 1.00 92.81 87 VAL A CA 1
ATOM 708 C C . VAL A 1 87 ? -4.625 -12.189 10.601 1.00 92.81 87 VAL A C 1
ATOM 710 O O . VAL A 1 87 ? -5.174 -11.269 9.988 1.00 92.81 87 VAL A O 1
ATOM 713 N N . PRO A 1 88 ? -5.046 -13.460 10.450 1.00 92.88 88 PRO A N 1
ATOM 714 C CA . PRO A 1 88 ? -6.129 -13.844 9.530 1.00 92.88 88 PRO A CA 1
ATOM 715 C C . PRO A 1 88 ? -7.452 -13.094 9.755 1.00 92.88 88 PRO A C 1
ATOM 717 O O . PRO A 1 88 ? -8.255 -12.920 8.841 1.00 92.88 88 PRO A O 1
ATOM 720 N N . GLN A 1 89 ? -7.682 -12.636 10.984 1.00 94.81 89 GLN A N 1
ATOM 721 C CA . GLN A 1 89 ? -8.858 -11.892 11.418 1.00 94.81 89 GLN A CA 1
ATOM 722 C C . GLN A 1 89 ? -8.826 -10.417 11.010 1.00 94.81 89 GLN A C 1
ATOM 724 O O . GLN A 1 89 ? -9.848 -9.743 11.139 1.00 94.81 89 GLN A O 1
ATOM 729 N N . TRP A 1 90 ? -7.688 -9.905 10.528 1.00 94.12 90 TRP A N 1
ATOM 730 C CA . TRP A 1 90 ? -7.483 -8.485 10.249 1.00 94.12 90 TRP A CA 1
ATOM 731 C C . TRP A 1 90 ? -8.584 -7.845 9.388 1.00 94.12 90 TRP A C 1
ATOM 733 O O . TRP A 1 90 ? -9.055 -6.772 9.766 1.00 94.12 90 TRP A O 1
ATOM 743 N N . PRO A 1 91 ? -9.109 -8.490 8.323 1.00 93.44 91 PRO A N 1
ATOM 744 C CA . PRO A 1 91 ? -10.231 -7.932 7.566 1.00 93.44 91 PRO A CA 1
ATOM 745 C C . PRO A 1 91 ? -11.485 -7.681 8.420 1.00 93.44 91 PRO A C 1
ATOM 747 O O . PRO A 1 91 ? -12.099 -6.623 8.319 1.00 93.44 91 PRO A O 1
ATOM 750 N N . LYS A 1 92 ? -11.833 -8.617 9.315 1.00 94.81 92 LYS A N 1
ATOM 751 C CA . LYS A 1 92 ? -12.994 -8.492 10.217 1.00 94.81 92 LYS A CA 1
ATOM 752 C C . LYS A 1 92 ? -12.761 -7.464 11.324 1.00 94.81 92 LYS A C 1
ATOM 754 O O . LYS A 1 92 ? -13.697 -6.791 11.746 1.00 94.81 92 LYS A O 1
ATOM 759 N N . ILE A 1 93 ? -11.518 -7.336 11.793 1.00 95.50 93 ILE A N 1
ATOM 760 C CA . ILE A 1 93 ? -11.124 -6.272 12.725 1.00 95.50 93 ILE A CA 1
ATOM 761 C C . ILE A 1 93 ? -11.312 -4.908 12.052 1.00 95.50 93 ILE A C 1
ATOM 763 O O . ILE A 1 93 ? -11.941 -4.024 12.629 1.00 95.50 93 ILE A O 1
ATOM 767 N N . GLY A 1 94 ? -10.822 -4.762 10.817 1.00 94.94 94 GLY A N 1
ATOM 768 C CA . GLY A 1 94 ? -10.958 -3.539 10.028 1.00 94.94 94 GLY A CA 1
ATOM 769 C C . GLY A 1 94 ? -12.414 -3.127 9.813 1.00 94.94 94 GLY A C 1
ATOM 770 O O . GLY A 1 94 ? -12.743 -1.958 9.992 1.00 94.94 94 GLY A O 1
ATOM 771 N N . GLU A 1 95 ? -13.298 -4.079 9.511 1.00 96.31 95 GLU A N 1
ATOM 772 C CA . GLU A 1 95 ? -14.739 -3.832 9.361 1.00 96.31 95 GLU A CA 1
ATOM 773 C C . GLU A 1 95 ? -15.375 -3.291 10.653 1.00 96.31 95 GLU A C 1
ATOM 775 O O . GLU A 1 95 ? -16.033 -2.248 10.634 1.00 96.31 95 GLU A O 1
ATOM 780 N N . ALA A 1 96 ? -15.129 -3.948 11.793 1.00 97.44 96 ALA A N 1
ATOM 781 C CA . ALA A 1 96 ? -15.656 -3.509 13.086 1.00 97.44 96 ALA A CA 1
ATOM 782 C C . ALA A 1 96 ? -15.160 -2.102 13.464 1.00 97.44 96 ALA A C 1
ATOM 784 O O . ALA A 1 96 ? -15.940 -1.268 13.934 1.00 97.44 96 ALA A O 1
ATOM 785 N N . MET A 1 97 ? -13.876 -1.824 13.219 1.00 97.56 97 MET A N 1
ATOM 786 C CA . MET A 1 97 ? -13.279 -0.511 13.463 1.00 97.56 97 MET A CA 1
ATOM 787 C C . MET A 1 97 ? -13.862 0.567 12.547 1.00 97.56 97 MET A C 1
ATOM 789 O O . MET A 1 97 ? -14.182 1.649 13.033 1.00 97.56 97 MET A O 1
ATOM 793 N N . ALA A 1 98 ? -14.051 0.288 11.254 1.00 97.38 98 ALA A N 1
ATOM 794 C CA . ALA A 1 98 ? -14.601 1.251 10.301 1.00 97.38 98 ALA A CA 1
ATOM 795 C C . 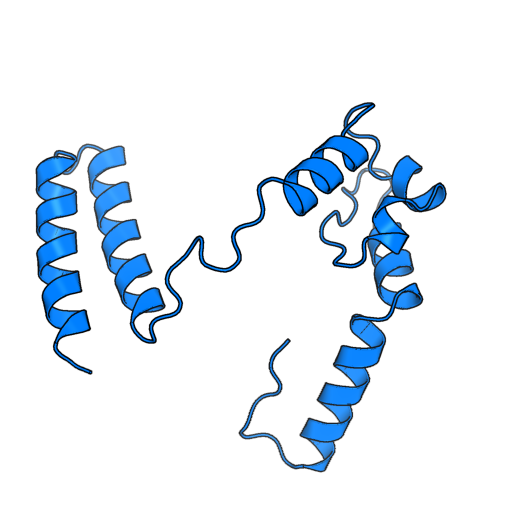ALA A 1 98 ? -16.013 1.708 10.698 1.00 97.38 98 ALA A C 1
ATOM 797 O O . ALA A 1 98 ? -16.288 2.908 10.735 1.00 97.38 98 ALA A O 1
ATOM 798 N N . VAL A 1 99 ? -16.886 0.766 11.075 1.00 98.00 99 VAL A N 1
ATOM 799 C CA . VAL A 1 99 ? -18.248 1.076 11.540 1.00 98.00 99 VAL A CA 1
ATOM 800 C C . VAL A 1 99 ? -18.218 1.921 12.815 1.00 98.00 99 VAL A C 1
ATOM 802 O O . VAL A 1 99 ? -18.947 2.908 12.923 1.00 98.00 99 VAL A O 1
ATOM 805 N N . ALA A 1 100 ? -17.369 1.565 13.781 1.00 98.25 100 ALA A N 1
ATOM 806 C CA . ALA A 1 100 ? -17.262 2.297 15.039 1.00 98.25 100 ALA A CA 1
ATOM 807 C C . ALA A 1 100 ? -16.711 3.716 14.856 1.00 98.25 100 ALA A C 1
ATOM 809 O O . ALA A 1 100 ? -17.284 4.669 15.386 1.00 98.25 100 ALA A O 1
ATOM 810 N N . ILE A 1 101 ? -15.639 3.869 14.075 1.00 98.31 101 ILE A N 1
ATOM 811 C CA . ILE A 1 101 ? -15.055 5.175 13.759 1.00 98.31 101 ILE A CA 1
ATOM 812 C C . ILE A 1 101 ? -16.097 6.043 13.056 1.00 98.31 101 ILE A C 1
ATOM 814 O O . ILE A 1 101 ? -16.318 7.175 13.479 1.00 98.31 101 ILE A O 1
ATOM 818 N N . GLN A 1 102 ? -16.807 5.505 12.060 1.00 98.44 102 GLN A N 1
ATOM 819 C CA . GLN A 1 102 ? -17.844 6.258 11.361 1.00 98.44 102 GLN A CA 1
ATOM 820 C C . GLN A 1 102 ? -18.964 6.702 12.310 1.00 98.44 102 GLN A C 1
ATOM 822 O O . GLN A 1 102 ? -19.340 7.871 12.293 1.00 98.44 102 GLN A O 1
ATOM 827 N N . ALA A 1 103 ? -19.453 5.812 13.181 1.00 98.38 103 ALA A N 1
ATOM 828 C CA . ALA A 1 103 ? -20.484 6.140 14.167 1.00 98.38 103 ALA A CA 1
ATOM 829 C C . ALA A 1 103 ? -20.044 7.250 15.142 1.00 98.38 103 ALA A C 1
ATOM 831 O O . ALA A 1 103 ? -20.869 8.067 15.558 1.00 98.38 103 ALA A O 1
ATOM 832 N N . ALA A 1 104 ? -18.756 7.295 15.496 1.00 98.50 104 ALA A N 1
ATOM 833 C CA . ALA A 1 104 ? -18.193 8.364 16.314 1.00 98.50 104 ALA A CA 1
ATOM 834 C C . ALA A 1 104 ? -18.070 9.686 15.538 1.00 98.50 104 ALA A C 1
ATOM 836 O O . ALA A 1 104 ? -18.478 10.731 16.044 1.00 98.50 104 ALA A O 1
ATOM 837 N N . LEU A 1 105 ? -17.565 9.645 14.299 1.00 98.38 105 LEU A N 1
ATOM 838 C CA . LEU A 1 105 ? -17.383 10.828 13.448 1.00 98.38 105 LEU A CA 1
ATOM 839 C C . LEU A 1 105 ? -18.709 11.535 13.142 1.00 98.38 105 LEU A C 1
ATOM 841 O O . LEU A 1 105 ? -18.781 12.761 13.200 1.00 98.38 105 LEU A O 1
ATOM 845 N N . VAL A 1 106 ? -19.778 10.773 12.890 1.00 98.44 106 VAL A N 1
ATOM 846 C CA . VAL A 1 106 ? -21.126 11.322 12.646 1.00 98.44 106 VAL A CA 1
ATOM 847 C C . VAL A 1 106 ? -21.912 11.594 13.934 1.00 98.44 106 VAL A C 1
ATOM 849 O O . VAL A 1 106 ? -23.104 11.884 13.880 1.00 98.44 106 VAL A O 1
ATOM 852 N N . LYS A 1 107 ? -21.254 11.508 15.100 1.00 98.06 107 LYS A N 1
ATOM 853 C CA . LYS A 1 107 ? -21.820 11.784 16.433 1.00 98.06 107 LYS A CA 1
ATOM 854 C C . LYS A 1 107 ? -23.000 10.888 16.833 1.00 98.06 107 LYS A C 1
ATOM 856 O O . LYS A 1 107 ? -23.716 11.207 17.777 1.00 98.06 107 LYS A O 1
ATOM 861 N N . GLN A 1 108 ? -23.188 9.746 16.171 1.00 98.38 108 GLN A N 1
ATOM 862 C CA . GLN A 1 108 ? -24.199 8.755 16.554 1.00 98.38 108 GLN A CA 1
ATOM 863 C C . GLN A 1 108 ? -23.852 8.087 17.894 1.00 98.38 108 GLN A C 1
ATOM 865 O O . GLN A 1 108 ? -24.737 7.706 18.658 1.00 98.38 108 GLN A O 1
ATOM 870 N N . LYS A 1 109 ? -22.556 7.927 18.183 1.00 98.12 109 LYS A N 1
ATOM 871 C CA . LYS A 1 109 ? -22.033 7.424 19.458 1.00 98.12 109 LYS A CA 1
ATOM 872 C C . LYS A 1 109 ? -20.866 8.289 19.915 1.00 98.12 109 LYS A C 1
ATOM 874 O O . LYS A 1 109 ? -20.173 8.892 19.102 1.00 98.12 109 LYS A O 1
ATOM 879 N N . THR A 1 110 ? -20.598 8.304 21.219 1.00 98.50 110 THR A N 1
ATOM 880 C CA . THR A 1 110 ? -19.326 8.844 21.715 1.00 98.50 110 THR A CA 1
ATOM 881 C C . THR A 1 110 ? -18.169 7.945 21.257 1.00 98.50 110 THR A C 1
ATOM 883 O O . THR A 1 110 ? -18.372 6.731 21.124 1.00 98.50 110 THR A O 1
ATOM 886 N N . PRO A 1 111 ? -16.947 8.482 21.071 1.00 98.50 111 PRO A N 1
ATOM 887 C CA . PRO A 1 111 ? -15.782 7.675 20.706 1.00 98.50 111 PRO A CA 1
ATOM 888 C C . PRO A 1 111 ? -15.571 6.479 21.639 1.00 98.50 111 PRO A C 1
ATOM 890 O O . PRO A 1 111 ? -15.379 5.359 21.173 1.00 98.50 111 PRO A O 1
ATOM 893 N N . LYS A 1 112 ? -15.717 6.687 22.956 1.00 98.38 112 LYS A N 1
ATOM 894 C CA . LYS A 1 112 ? -15.617 5.610 23.945 1.00 98.38 112 LYS A CA 1
ATOM 895 C C . LYS A 1 112 ? -16.628 4.494 23.679 1.00 98.38 112 LYS A C 1
ATOM 897 O O . LYS A 1 112 ? -16.234 3.340 23.557 1.00 98.38 112 LYS A O 1
ATOM 902 N N . LYS A 1 113 ? -17.919 4.823 23.550 1.00 98.44 113 LYS A N 1
ATOM 903 C CA . LYS A 1 113 ? -18.957 3.802 23.350 1.00 98.44 113 LYS A CA 1
ATOM 904 C C . LYS A 1 113 ? -18.779 3.060 22.025 1.00 98.44 113 LYS A C 1
ATOM 906 O O . LYS A 1 113 ? -19.008 1.855 21.971 1.00 98.44 113 LYS A O 1
ATOM 911 N N . ALA A 1 114 ? -18.388 3.769 20.968 1.00 98.56 114 ALA A N 1
ATOM 912 C CA . ALA A 1 114 ? -18.136 3.168 19.666 1.00 98.56 114 ALA A CA 1
ATOM 913 C C . ALA A 1 114 ? -16.975 2.160 19.716 1.00 98.56 114 ALA A C 1
ATOM 915 O O . ALA A 1 114 ? -17.112 1.045 19.213 1.00 98.56 114 ALA A O 1
ATOM 916 N N . LEU A 1 115 ? -15.865 2.523 20.365 1.00 98.31 115 LEU A N 1
ATOM 917 C CA . LEU A 1 115 ? -14.701 1.648 20.507 1.00 98.31 115 LEU A CA 1
ATOM 918 C C . LEU A 1 115 ? -14.948 0.484 21.477 1.00 98.31 115 LEU A C 1
ATOM 920 O O . LEU A 1 115 ? -14.497 -0.624 21.200 1.00 98.31 115 LEU A O 1
ATOM 924 N N . ASP A 1 116 ? -15.712 0.689 22.555 1.00 98.44 116 ASP A N 1
ATOM 925 C CA . ASP A 1 116 ? -16.126 -0.396 23.457 1.00 98.44 116 ASP A CA 1
ATOM 926 C C . ASP A 1 116 ? -16.946 -1.461 22.693 1.00 98.44 116 ASP A C 1
ATOM 928 O O . ASP A 1 116 ? -16.706 -2.664 22.834 1.00 98.44 116 ASP A O 1
ATOM 932 N N . ASP A 1 117 ? -17.870 -1.026 21.826 1.00 97.81 117 ASP A N 1
ATOM 933 C CA . ASP A 1 117 ? -18.672 -1.923 20.982 1.00 97.81 117 ASP A CA 1
ATOM 934 C C . ASP A 1 117 ? -17.812 -2.672 19.956 1.00 97.81 117 ASP A C 1
ATOM 936 O O . ASP A 1 117 ? -17.967 -3.886 19.786 1.00 97.81 117 ASP A O 1
ATOM 940 N N . ALA A 1 118 ? -16.879 -1.974 19.297 1.00 98.00 118 ALA A N 1
ATOM 941 C CA . ALA A 1 118 ? -15.931 -2.597 18.375 1.00 98.00 118 ALA A CA 1
ATOM 942 C C . ALA A 1 118 ? -15.080 -3.654 19.083 1.00 98.00 118 ALA A C 1
ATOM 944 O O . ALA A 1 118 ? -14.950 -4.774 18.587 1.00 98.00 118 ALA A O 1
ATOM 945 N N . ASN A 1 119 ? -14.559 -3.338 20.270 1.00 97.62 119 ASN A N 1
ATOM 946 C CA . ASN A 1 119 ? -13.747 -4.258 21.055 1.00 97.62 119 ASN A CA 1
ATOM 947 C C . ASN A 1 119 ? -14.524 -5.533 21.423 1.00 97.62 119 ASN A C 1
ATOM 949 O O . ASN A 1 119 ? -13.998 -6.638 21.297 1.00 97.62 119 ASN A O 1
ATOM 953 N N . ALA A 1 120 ? -15.802 -5.414 21.796 1.00 97.44 120 ALA A N 1
ATOM 954 C CA . ALA A 1 120 ? -16.649 -6.573 22.082 1.00 97.44 120 ALA A CA 1
ATOM 955 C C . ALA A 1 120 ? -16.858 -7.485 20.855 1.00 97.44 120 ALA A C 1
ATOM 957 O O . ALA A 1 120 ? -16.940 -8.710 20.998 1.00 97.44 120 ALA A O 1
ATOM 958 N N . ILE A 1 121 ? -16.936 -6.916 19.647 1.00 96.12 121 ILE A N 1
ATOM 959 C CA . ILE A 1 121 ? -17.012 -7.672 18.386 1.00 96.12 121 ILE A CA 1
ATOM 960 C C . ILE A 1 121 ? -15.666 -8.338 18.087 1.00 96.12 121 ILE A C 1
ATOM 962 O O . ILE A 1 121 ? -15.613 -9.548 17.850 1.00 96.12 121 ILE A O 1
ATOM 966 N N . ILE A 1 122 ? -14.577 -7.571 18.152 1.00 96.31 122 ILE A N 1
ATOM 967 C CA . ILE A 1 122 ? -13.214 -8.035 17.875 1.00 96.31 122 ILE A CA 1
ATOM 968 C C . ILE A 1 122 ? -12.840 -9.189 18.810 1.00 96.31 122 ILE A C 1
ATOM 970 O O . ILE A 1 122 ? -12.365 -10.222 18.342 1.00 96.31 122 ILE A O 1
ATOM 974 N N . ALA A 1 123 ? -13.152 -9.091 20.104 1.00 95.94 123 ALA A N 1
ATOM 975 C CA . ALA A 1 123 ? -12.902 -10.155 21.074 1.00 95.94 123 ALA A CA 1
ATOM 976 C C . ALA A 1 123 ? -13.573 -11.490 20.693 1.00 95.94 123 ALA A C 1
ATOM 978 O O . ALA A 1 123 ? -13.021 -12.557 20.955 1.00 95.94 123 ALA A O 1
ATOM 979 N N . LYS A 1 124 ? -14.748 -11.463 20.048 1.00 95.31 124 LYS A N 1
ATOM 980 C CA . LYS A 1 124 ? -15.416 -12.679 19.548 1.00 95.31 124 LYS A CA 1
ATOM 981 C C . LYS A 1 124 ? -14.741 -13.224 18.295 1.00 95.31 124 LYS A C 1
ATOM 983 O O . LYS A 1 124 ? -14.637 -14.436 18.143 1.00 95.31 124 LYS A O 1
ATOM 988 N N . VAL A 1 125 ? -14.296 -12.342 17.402 1.00 93.00 125 VAL A N 1
ATOM 989 C CA . VAL A 1 125 ? -13.586 -12.718 16.173 1.00 93.00 125 VAL A CA 1
ATOM 990 C C . VAL A 1 125 ? -12.245 -13.377 16.503 1.00 93.00 125 VAL A C 1
ATOM 992 O O . VAL A 1 125 ? -11.915 -14.398 15.908 1.00 93.00 125 VAL A O 1
ATOM 995 N N . MET A 1 126 ? -11.521 -12.846 17.489 1.00 90.81 126 MET A N 1
ATOM 996 C CA . MET A 1 126 ? -10.225 -13.376 17.925 1.00 90.81 126 MET A CA 1
ATOM 997 C C . MET A 1 126 ?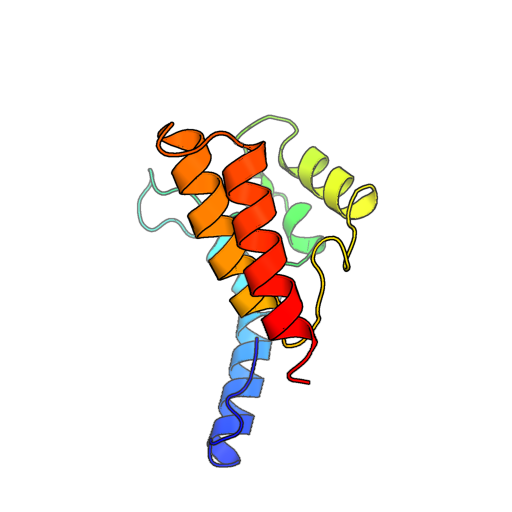 -10.319 -14.734 18.632 1.00 90.81 126 MET A C 1
ATOM 999 O O . MET A 1 126 ? -9.358 -15.487 18.617 1.00 90.81 126 MET A O 1
ATOM 1003 N N . LYS A 1 127 ? -11.465 -15.080 19.233 1.00 86.81 127 LYS A N 1
ATOM 1004 C CA . LYS A 1 127 ? -11.681 -16.386 19.889 1.00 86.81 127 LYS A CA 1
ATOM 1005 C C . LYS A 1 127 ? -12.078 -17.514 18.931 1.00 86.81 127 LYS A C 1
ATOM 1007 O O . LYS A 1 127 ? -12.174 -18.655 19.362 1.00 86.81 127 LYS A O 1
ATOM 1012 N N . ARG A 1 128 ? -12.391 -17.203 17.669 1.00 65.56 128 ARG A N 1
ATOM 1013 C CA . ARG A 1 128 ? -12.896 -18.168 16.672 1.00 65.56 128 ARG A CA 1
ATOM 1014 C C . ARG A 1 128 ? -11.798 -18.752 15.767 1.00 65.56 128 ARG A C 1
ATOM 1016 O O . ARG A 1 128 ? -12.131 -19.287 14.713 1.00 65.56 128 ARG A O 1
ATOM 1023 N N . SER A 1 129 ? -10.528 -18.600 16.142 1.00 54.66 129 SER A N 1
ATOM 1024 C CA . SER A 1 129 ? -9.367 -19.218 15.477 1.00 54.66 129 SER A CA 1
ATOM 1025 C C . SER A 1 129 ? -8.974 -20.545 16.076 1.00 54.66 129 SER A C 1
ATOM 1027 O O . SER A 1 129 ? -8.998 -20.624 17.323 1.00 54.66 129 SER A O 1
#

Foldseek 3Di:
DDQDPPDDPVVSVVVVVVVCVCLDPVNLLCQQLDDPDPPRQGDPPRPDPVSLPDPSSCVRPVPDVCVSVVVVCCVVPVDDPCPDPPDPCRVVLVVLVVVLVVCCVVPVDPNVVSVVRSVVSVVVSVVPD

Sequence (129 aa):
MPVNAVLPEKKKIATWLYIQWLASRPTQFSSAIYKETPDAVVRTGVNRVSIWSDPEYRKVIDFTPDYADIVLTAMKEDTDSDWRPRVPQWPKIGEAMAVAIQAALVKQKTPKKALDDANAIIAKVMKRS

pLDDT: mean 93.9, std 5.54, range [54.66, 98.56]

Secondary structure (DSSP, 8-state):
-PPPTTS-HHHHHHHHHHHHHHTSHHHHHHHHH--SSTTPPPP-----HHHHT-HHHHHHS-SS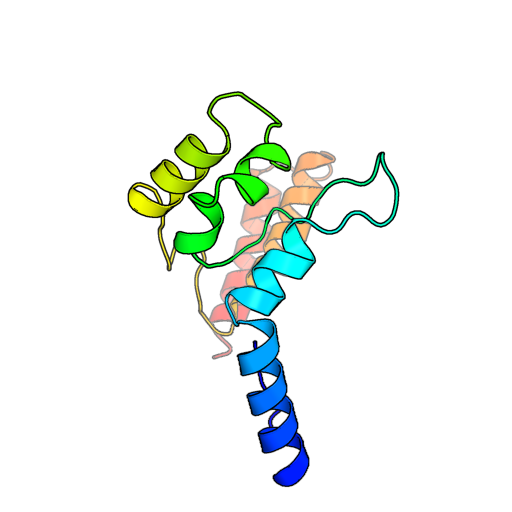TTHHHHHHHHHHHS--TTSS---TTHHHHHHHHHHHHHHHHTTSS-HHHHHHHHHHHHHHHHTT-

Radius of gyration: 21.0 Å; chains: 1; bounding box: 40×45×45 Å